Protein AF-A0A7W0UZZ3-F1 (afdb_monomer_lite)

pLDDT: mean 96.97, std 1.91, range [89.44, 98.69]

Secondary structure (DSSP, 8-state):
-EE--TT--HHHHHHHHHHHHHTT-S-EEEEETTTTEEEEE-TTSPPEEEES-SEEE-TTTSTT-EEEGGGT-

Structure (mmCIF, N/CA/C/O backbone):
data_AF-A0A7W0UZZ3-F1
#
_entry.id   AF-A0A7W0UZZ3-F1
#
loop_
_atom_site.group_PDB
_atom_site.id
_atom_site.type_symbol
_atom_site.label_atom_id
_atom_site.label_alt_id
_atom_site.label_comp_id
_atom_site.label_asym_id
_atom_site.label_entity_id
_atom_site.label_seq_id
_atom_site.pdbx_PDB_ins_code
_atom_site.Cartn_x
_atom_site.Cartn_y
_atom_site.Cartn_z
_atom_site.occupancy
_atom_site.B_iso_or_equiv
_atom_site.auth_seq_id
_atom_site.auth_comp_id
_atom_site.auth_asym_id
_atom_site.auth_atom_id
_atom_site.pdbx_PDB_model_num
ATOM 1 N N . VAL A 1 1 ? -6.110 3.050 -1.165 1.00 96.00 1 VAL A N 1
ATOM 2 C CA . VAL A 1 1 ? -5.336 2.040 -1.923 1.00 96.00 1 VAL A CA 1
ATOM 3 C C . VAL A 1 1 ? -4.461 2.797 -2.892 1.00 96.00 1 VAL A C 1
ATOM 5 O O . VAL A 1 1 ? -4.944 3.763 -3.461 1.00 96.00 1 VAL A O 1
ATOM 8 N N . GLU A 1 2 ? -3.206 2.399 -3.024 1.00 98.00 2 GLU A N 1
ATOM 9 C CA . GLU A 1 2 ? -2.245 2.958 -3.972 1.00 98.00 2 GLU A CA 1
ATOM 10 C C . GLU A 1 2 ? -1.721 1.818 -4.845 1.00 98.00 2 GLU A C 1
ATOM 12 O O . GLU A 1 2 ? -1.365 0.753 -4.336 1.00 98.00 2 GLU A O 1
ATOM 17 N N . LEU A 1 3 ? -1.696 2.038 -6.154 1.00 97.31 3 LEU A N 1
ATOM 18 C CA . LEU A 1 3 ? -1.117 1.126 -7.131 1.00 97.31 3 LEU A CA 1
ATOM 19 C C . LEU A 1 3 ? 0.109 1.819 -7.715 1.00 97.31 3 LEU A C 1
ATOM 21 O O . LEU A 1 3 ? -0.021 2.888 -8.305 1.00 97.31 3 LEU A O 1
ATOM 25 N N . ARG A 1 4 ? 1.288 1.231 -7.522 1.00 97.50 4 ARG A N 1
ATOM 26 C CA . ARG A 1 4 ? 2.545 1.800 -7.998 1.00 97.50 4 ARG A CA 1
ATOM 27 C C . ARG A 1 4 ? 2.592 1.779 -9.526 1.00 97.50 4 ARG A C 1
ATOM 29 O O . ARG A 1 4 ? 2.481 0.712 -10.127 1.00 97.50 4 ARG A O 1
ATOM 36 N N . SER A 1 5 ? 2.809 2.943 -10.132 1.00 95.25 5 SER A N 1
ATOM 37 C CA . SER A 1 5 ? 3.156 3.079 -11.549 1.00 95.25 5 SER A CA 1
ATOM 38 C C . SER A 1 5 ? 4.676 3.072 -11.761 1.00 95.25 5 SER A C 1
ATOM 40 O O . SER A 1 5 ? 5.454 3.204 -10.815 1.00 95.25 5 S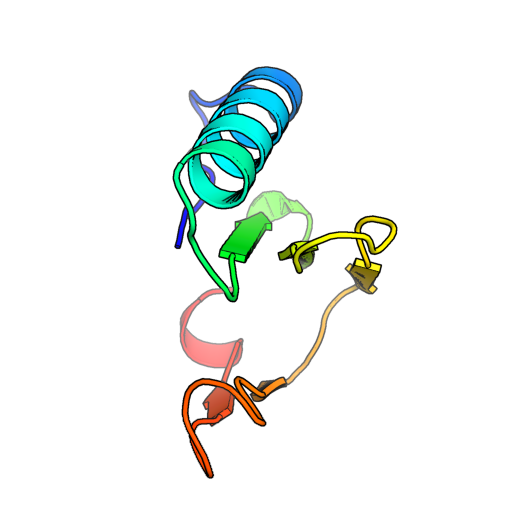ER A O 1
ATOM 42 N N . GLU A 1 6 ? 5.124 2.955 -13.013 1.00 92.31 6 GLU A N 1
ATOM 43 C CA . GLU A 1 6 ? 6.556 2.979 -13.356 1.00 92.31 6 GLU A CA 1
ATOM 44 C C . GLU A 1 6 ? 7.249 4.297 -12.979 1.00 92.31 6 GLU A C 1
ATOM 46 O O . GLU A 1 6 ? 8.426 4.296 -12.619 1.00 92.31 6 GLU A O 1
ATOM 51 N N . SER A 1 7 ? 6.522 5.418 -13.029 1.00 94.25 7 SER A N 1
ATOM 52 C CA . SER A 1 7 ? 7.034 6.739 -12.648 1.00 94.25 7 SER A CA 1
ATOM 53 C C . SER A 1 7 ? 7.095 6.965 -11.138 1.00 94.25 7 SER A C 1
ATOM 55 O O . SER A 1 7 ? 7.743 7.912 -10.691 1.00 94.25 7 SER A O 1
ATOM 57 N N . ASP A 1 8 ? 6.439 6.117 -10.344 1.00 94.25 8 ASP A N 1
ATOM 58 C CA . ASP A 1 8 ? 6.406 6.275 -8.896 1.00 94.25 8 ASP A CA 1
ATOM 59 C C . ASP A 1 8 ? 7.647 5.679 -8.228 1.00 94.25 8 ASP A C 1
ATOM 61 O O . ASP A 1 8 ? 8.050 4.527 -8.456 1.00 94.25 8 ASP A O 1
ATOM 65 N N . THR A 1 9 ? 8.208 6.438 -7.287 1.00 96.19 9 THR A N 1
ATOM 66 C CA . THR A 1 9 ? 9.189 5.883 -6.355 1.00 96.19 9 THR A CA 1
ATOM 67 C C . THR A 1 9 ? 8.474 5.133 -5.238 1.00 96.19 9 THR A C 1
ATOM 69 O O . THR A 1 9 ? 7.455 5.579 -4.710 1.00 96.19 9 THR A O 1
ATOM 72 N N . LEU A 1 10 ? 9.030 3.997 -4.822 1.00 95.75 10 LEU A N 1
ATOM 73 C CA . LEU A 1 10 ? 8.438 3.217 -3.738 1.00 95.75 10 LEU A CA 1
ATOM 74 C C . LEU A 1 10 ? 8.424 4.000 -2.410 1.00 95.75 10 LEU A C 1
ATOM 76 O O . LEU A 1 10 ? 7.451 3.941 -1.662 1.00 95.75 10 LEU A O 1
ATOM 80 N N . ASN A 1 11 ? 9.468 4.792 -2.145 1.00 97.25 11 ASN A N 1
ATOM 81 C CA . ASN A 1 11 ? 9.563 5.602 -0.929 1.00 97.25 11 ASN A CA 1
ATOM 82 C C . ASN A 1 11 ? 8.481 6.686 -0.854 1.00 97.25 11 ASN A C 1
ATOM 84 O O . ASN A 1 11 ? 7.848 6.811 0.193 1.00 97.25 11 ASN A O 1
ATOM 88 N N . SER A 1 12 ? 8.220 7.419 -1.943 1.00 97.81 12 SER A N 1
ATOM 89 C CA . SER A 1 12 ? 7.169 8.448 -1.948 1.00 97.81 12 SER A CA 1
ATOM 90 C C . SER A 1 12 ? 5.785 7.845 -1.703 1.00 97.81 12 SER A C 1
ATOM 92 O O . SER A 1 12 ? 4.969 8.413 -0.981 1.00 97.81 12 SER A O 1
ATOM 94 N N . LEU A 1 13 ? 5.523 6.652 -2.246 1.00 98.31 13 LEU A N 1
ATOM 95 C CA . LEU A 1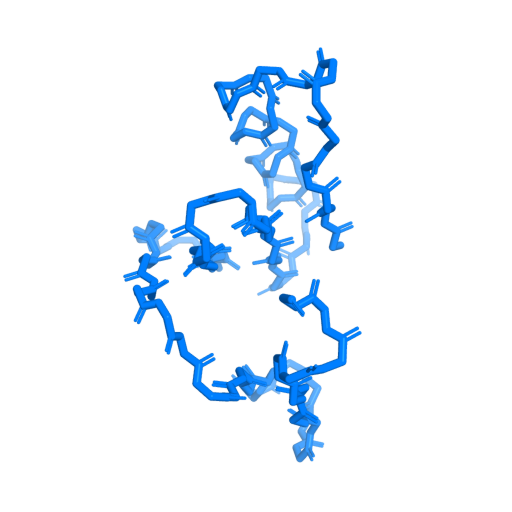 13 ? 4.280 5.937 -1.968 1.00 98.31 13 LEU A CA 1
ATOM 96 C C . LEU A 1 13 ? 4.210 5.466 -0.514 1.00 98.31 13 LEU A C 1
ATOM 98 O O . LEU A 1 13 ? 3.162 5.588 0.112 1.00 98.31 13 LEU A O 1
ATOM 102 N N . HIS A 1 14 ? 5.315 4.990 0.066 1.00 98.19 14 HIS A N 1
ATOM 103 C CA . HIS A 1 14 ? 5.345 4.647 1.486 1.00 98.19 14 HIS A CA 1
ATOM 104 C C . HIS A 1 14 ? 5.036 5.850 2.391 1.00 98.19 14 HIS A C 1
ATOM 106 O O . HIS A 1 14 ? 4.345 5.675 3.394 1.00 98.19 14 HIS A O 1
ATOM 112 N N . GLU A 1 15 ? 5.523 7.047 2.059 1.00 98.19 15 GLU A N 1
ATOM 113 C CA . GLU A 1 15 ? 5.212 8.289 2.784 1.00 98.19 15 GLU A CA 1
ATOM 114 C C . GLU A 1 15 ? 3.726 8.638 2.686 1.00 98.19 15 GLU A C 1
ATOM 116 O O . GLU A 1 15 ? 3.074 8.822 3.712 1.00 98.19 15 GLU A O 1
ATOM 121 N N . LYS A 1 16 ? 3.161 8.596 1.475 1.00 98.19 16 LYS A N 1
ATOM 122 C CA . LYS A 1 16 ? 1.728 8.816 1.234 1.00 98.19 16 LYS A CA 1
ATOM 123 C C . LYS A 1 16 ? 0.845 7.832 2.009 1.00 98.19 16 LYS A C 1
ATOM 125 O O . LYS A 1 16 ? -0.172 8.205 2.588 1.00 98.19 16 LYS A O 1
ATOM 130 N N . MET A 1 17 ? 1.250 6.564 2.078 1.00 98.50 17 MET A N 1
ATOM 131 C CA . MET A 1 17 ? 0.531 5.561 2.864 1.00 98.50 17 MET A CA 1
ATOM 132 C C . MET A 1 17 ? 0.585 5.841 4.369 1.00 98.50 17 MET A C 1
ATOM 134 O O . MET A 1 17 ? -0.405 5.588 5.054 1.00 98.50 17 MET A O 1
ATOM 138 N N . ARG A 1 18 ? 1.703 6.366 4.895 1.00 98.00 18 ARG A N 1
ATOM 139 C CA . ARG A 1 18 ? 1.781 6.798 6.302 1.00 98.00 18 ARG A CA 1
ATOM 140 C C . ARG A 1 18 ? 0.849 7.977 6.562 1.00 98.00 18 ARG A C 1
ATOM 142 O O . ARG A 1 18 ? 0.075 7.898 7.510 1.00 98.00 18 ARG A O 1
ATOM 149 N N . GLU A 1 19 ? 0.839 8.976 5.679 1.00 98.44 19 GLU A N 1
ATOM 150 C CA . GLU A 1 19 ? -0.074 10.126 5.763 1.00 98.44 19 GLU A CA 1
ATOM 151 C C . GLU A 1 19 ? -1.541 9.670 5.831 1.00 98.44 19 GLU A C 1
ATOM 153 O O . GLU A 1 19 ? -2.320 10.159 6.648 1.00 98.44 19 GLU A O 1
ATOM 158 N N . TYR A 1 20 ? -1.931 8.675 5.028 1.00 98.44 20 TYR A N 1
ATOM 159 C CA . TYR A 1 20 ? -3.284 8.118 5.081 1.00 98.44 20 TYR A CA 1
ATOM 160 C C . TYR A 1 20 ? -3.627 7.513 6.443 1.00 98.44 20 TYR A C 1
ATOM 162 O O . TYR A 1 20 ? -4.721 7.754 6.956 1.00 98.44 20 TYR A O 1
ATOM 170 N N . ILE A 1 21 ? -2.715 6.741 7.039 1.00 98.25 21 ILE A N 1
ATOM 171 C CA . ILE A 1 21 ? -2.929 6.148 8.366 1.00 98.25 21 ILE A CA 1
ATOM 172 C C . ILE A 1 21 ? -2.975 7.230 9.451 1.00 98.25 21 ILE A C 1
ATOM 174 O O . ILE A 1 21 ? -3.854 7.183 10.311 1.00 98.25 21 ILE A O 1
ATOM 178 N N . GLU A 1 22 ? -2.081 8.219 9.391 1.00 97.94 22 GLU A N 1
ATOM 179 C CA . GLU A 1 22 ? -2.042 9.363 10.313 1.00 97.94 22 GLU A CA 1
ATOM 180 C C . GLU A 1 22 ? -3.335 10.191 10.247 1.00 97.94 22 GLU A C 1
ATOM 182 O O . GLU A 1 22 ? -3.856 10.609 11.280 1.00 97.94 22 GLU A O 1
ATOM 187 N N . ASN A 1 23 ? -3.924 10.320 9.056 1.00 98.31 23 ASN A N 1
ATOM 188 C CA . ASN A 1 23 ? -5.210 10.983 8.830 1.00 98.31 23 ASN A CA 1
ATOM 189 C C . ASN A 1 23 ? -6.439 10.091 9.113 1.00 98.31 23 ASN A C 1
ATOM 191 O O . ASN A 1 23 ? -7.570 10.461 8.794 1.00 98.31 23 ASN A O 1
ATOM 195 N N . GLY A 1 24 ? -6.247 8.925 9.738 1.00 97.69 24 GLY A N 1
ATOM 196 C CA . GLY A 1 24 ? -7.327 8.091 10.270 1.00 97.69 24 GLY A CA 1
ATOM 197 C C . GLY A 1 24 ? -7.755 6.917 9.386 1.00 97.69 24 GLY A C 1
ATOM 198 O O . GLY A 1 24 ? -8.726 6.229 9.723 1.00 97.69 24 GLY A O 1
ATOM 199 N N . ALA A 1 25 ? -7.055 6.631 8.283 1.00 98.12 25 ALA A N 1
ATOM 200 C CA . ALA A 1 25 ? -7.322 5.420 7.514 1.00 98.12 25 ALA A CA 1
ATOM 201 C C . ALA A 1 25 ? -7.050 4.167 8.366 1.00 98.12 25 ALA A C 1
ATOM 203 O O . ALA A 1 25 ? -6.016 4.024 9.015 1.00 98.12 25 ALA A O 1
ATOM 204 N N . ARG A 1 26 ? -7.995 3.220 8.351 1.00 98.06 26 ARG A N 1
ATOM 205 C CA . ARG A 1 26 ? -7.920 1.982 9.152 1.00 98.06 26 ARG A CA 1
ATOM 206 C C . ARG A 1 26 ? -7.208 0.831 8.443 1.00 98.06 26 ARG A C 1
ATOM 208 O O . ARG A 1 26 ? -6.804 -0.127 9.096 1.00 98.06 26 ARG A O 1
ATOM 215 N N . LEU A 1 27 ? -7.108 0.911 7.121 1.00 98.38 27 LEU A N 1
ATOM 216 C CA . LEU A 1 27 ? -6.457 -0.063 6.258 1.00 98.38 27 LEU A CA 1
ATOM 217 C C . LEU A 1 27 ? -5.921 0.661 5.027 1.00 98.38 27 LEU A C 1
ATOM 219 O O . LEU A 1 27 ? -6.647 1.423 4.387 1.00 98.38 27 LEU A O 1
ATOM 223 N N . GLY A 1 28 ? -4.672 0.385 4.681 1.00 98.25 28 GLY A N 1
ATOM 224 C CA . GLY A 1 28 ? -4.057 0.839 3.447 1.00 98.25 28 GLY A CA 1
ATOM 225 C C . GLY A 1 28 ? -3.375 -0.316 2.725 1.00 98.25 28 GLY A C 1
ATOM 226 O O . GLY A 1 28 ? -2.692 -1.120 3.351 1.00 98.25 28 GLY A O 1
ATOM 227 N N . TRP A 1 29 ? -3.539 -0.375 1.408 1.00 98.56 29 TRP A N 1
ATOM 228 C CA . TRP A 1 29 ? -2.771 -1.258 0.535 1.00 98.56 29 TRP A CA 1
ATOM 229 C C . TRP A 1 29 ? -1.957 -0.417 -0.430 1.00 98.56 29 TRP A C 1
ATOM 231 O O . TRP A 1 29 ? -2.533 0.433 -1.114 1.00 98.56 29 TRP A O 1
ATOM 241 N N . LEU A 1 30 ? -0.654 -0.672 -0.465 1.00 98.62 30 LEU A N 1
ATOM 242 C CA . LEU A 1 30 ? 0.243 -0.238 -1.524 1.00 98.62 30 LEU A CA 1
ATOM 243 C C . LEU A 1 30 ? 0.649 -1.473 -2.319 1.00 98.62 30 LEU A C 1
ATOM 245 O O . LEU A 1 30 ? 1.253 -2.399 -1.783 1.00 98.62 30 LEU A O 1
ATOM 249 N N . ILE A 1 31 ? 0.270 -1.485 -3.584 1.00 98.50 31 ILE A N 1
ATOM 250 C CA . ILE A 1 31 ? 0.423 -2.612 -4.489 1.00 98.50 31 ILE A CA 1
ATOM 251 C C . ILE A 1 31 ? 1.533 -2.261 -5.480 1.00 98.50 31 ILE A C 1
ATOM 253 O O . ILE A 1 31 ? 1.449 -1.234 -6.148 1.00 98.50 31 ILE A O 1
ATOM 257 N N . ASP A 1 32 ? 2.559 -3.103 -5.575 1.00 98.00 32 ASP A N 1
ATOM 258 C CA . ASP A 1 32 ? 3.671 -2.984 -6.522 1.00 98.00 32 ASP A CA 1
ATOM 259 C C . ASP A 1 32 ? 3.613 -4.131 -7.547 1.00 98.00 32 ASP A C 1
ATOM 261 O O . ASP A 1 32 ? 4.070 -5.235 -7.232 1.00 98.00 32 ASP A O 1
ATOM 265 N N . PRO A 1 33 ? 3.044 -3.903 -8.751 1.00 96.31 33 PRO A N 1
ATOM 266 C CA . PRO A 1 33 ? 2.919 -4.934 -9.784 1.00 96.31 33 PRO A CA 1
ATOM 267 C C . PRO A 1 33 ? 4.228 -5.458 -10.326 1.00 96.31 33 PRO A C 1
ATOM 269 O O . PRO A 1 33 ? 4.384 -6.668 -10.490 1.00 96.31 33 PRO A O 1
ATOM 272 N N . SER A 1 34 ? 5.198 -4.573 -10.516 1.00 94.38 34 SER A N 1
ATOM 273 C CA . SER A 1 34 ? 6.503 -4.940 -11.052 1.00 94.38 34 SER A CA 1
ATOM 274 C C . SER A 1 34 ? 7.248 -5.892 -10.116 1.00 94.38 34 SER A C 1
ATOM 276 O O . SER A 1 34 ? 7.888 -6.836 -10.578 1.00 94.38 34 SER A O 1
ATOM 278 N N . ALA A 1 35 ? 7.142 -5.682 -8.799 1.00 96.56 35 ALA A N 1
ATOM 279 C CA . ALA A 1 3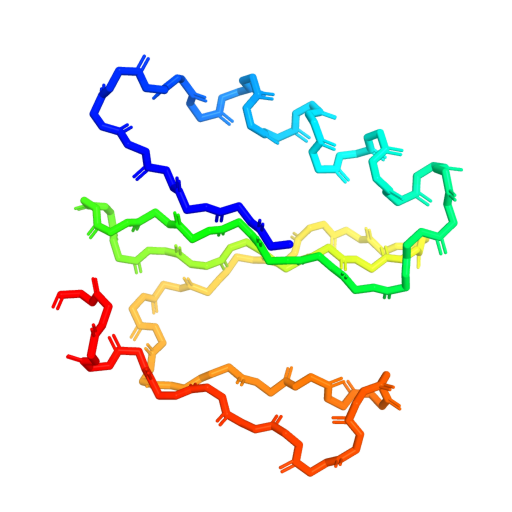5 ? 7.723 -6.575 -7.796 1.00 96.56 35 ALA A CA 1
ATOM 280 C C . ALA A 1 35 ? 6.766 -7.686 -7.326 1.00 96.56 35 ALA A C 1
ATOM 282 O O . ALA A 1 35 ? 7.188 -8.573 -6.583 1.00 96.56 35 ALA A O 1
ATOM 283 N N . LYS A 1 36 ? 5.491 -7.643 -7.736 1.00 97.38 36 LYS A N 1
ATOM 284 C CA . LYS A 1 36 ? 4.390 -8.474 -7.225 1.00 97.38 36 LYS A CA 1
ATOM 285 C C . LYS A 1 36 ? 4.315 -8.471 -5.696 1.00 97.38 36 LYS A C 1
ATOM 287 O O . LYS A 1 36 ? 4.247 -9.523 -5.062 1.00 97.38 36 LYS A O 1
ATOM 292 N N . ARG A 1 37 ? 4.350 -7.282 -5.092 1.00 98.38 37 ARG A N 1
ATOM 293 C CA . ARG A 1 37 ? 4.324 -7.093 -3.632 1.00 98.38 37 ARG A CA 1
ATOM 294 C C . ARG A 1 37 ? 3.120 -6.297 -3.190 1.00 98.38 37 ARG A C 1
ATOM 296 O O . ARG A 1 37 ? 2.763 -5.306 -3.820 1.00 98.38 37 ARG A O 1
ATOM 303 N N . VAL A 1 38 ? 2.541 -6.680 -2.059 1.00 98.62 38 VAL A N 1
ATOM 304 C CA . VAL A 1 38 ? 1.525 -5.868 -1.388 1.00 98.62 38 VAL A CA 1
ATOM 305 C C . VAL A 1 38 ? 2.022 -5.476 -0.010 1.00 98.62 38 VAL A C 1
ATOM 307 O O . VAL A 1 38 ? 2.284 -6.330 0.833 1.00 98.62 38 VAL A O 1
ATOM 310 N N . TYR A 1 39 ? 2.098 -4.172 0.228 1.00 98.69 39 TYR A N 1
ATOM 311 C CA . TYR A 1 39 ? 2.364 -3.591 1.533 1.00 98.69 39 TYR A CA 1
ATOM 312 C C . TYR A 1 39 ? 1.041 -3.237 2.207 1.00 98.69 39 TYR A C 1
ATOM 314 O O . TYR A 1 39 ? 0.225 -2.493 1.651 1.00 98.69 39 TYR A O 1
ATOM 322 N N . ILE A 1 40 ? 0.829 -3.759 3.409 1.00 98.62 40 ILE A N 1
ATOM 323 C CA . ILE A 1 40 ? -0.393 -3.580 4.181 1.00 98.62 40 ILE A CA 1
ATOM 324 C C . ILE A 1 40 ? -0.109 -2.681 5.378 1.00 98.62 40 ILE A C 1
ATOM 326 O O . ILE A 1 40 ? 0.773 -2.932 6.198 1.00 98.62 40 ILE A O 1
ATOM 330 N N . TYR A 1 41 ? -0.912 -1.631 5.473 1.00 98.50 41 TYR A N 1
ATOM 331 C CA . TYR A 1 41 ? -0.829 -0.594 6.483 1.00 98.50 41 TYR A CA 1
ATOM 332 C C . TYR A 1 41 ? -2.039 -0.660 7.398 1.00 98.50 41 TYR A C 1
ATOM 334 O O . TYR A 1 41 ? -3.181 -0.678 6.928 1.00 98.50 41 TYR A O 1
ATOM 342 N N . ARG A 1 42 ? -1.791 -0.658 8.708 1.00 98.12 42 ARG A N 1
ATOM 343 C CA . ARG A 1 42 ? -2.819 -0.591 9.749 1.00 98.12 42 ARG A CA 1
ATOM 344 C C . ARG A 1 42 ? -2.354 0.361 10.861 1.00 98.12 42 ARG A C 1
ATOM 346 O O . ARG A 1 42 ? -1.150 0.431 11.115 1.00 98.12 42 ARG A O 1
ATOM 353 N N . PRO A 1 43 ? -3.266 1.085 11.535 1.00 97.94 43 PRO A N 1
ATOM 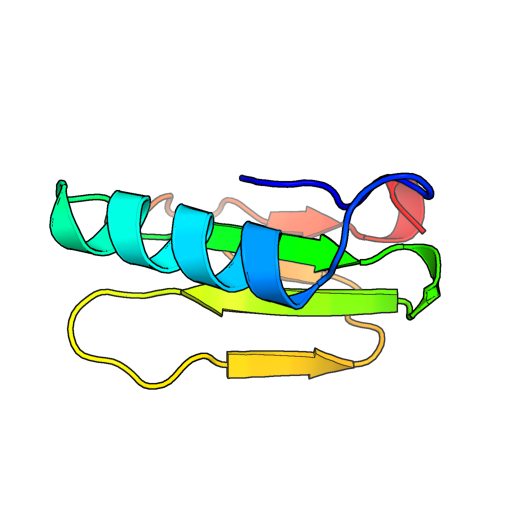354 C CA . PRO A 1 43 ? -2.899 1.950 12.652 1.00 97.94 43 PRO A CA 1
ATOM 355 C C . PRO A 1 43 ? -2.141 1.191 13.743 1.00 97.94 43 PRO A C 1
ATOM 357 O O . PRO A 1 43 ? -2.562 0.107 14.147 1.00 97.94 43 PRO A O 1
ATOM 360 N N . ASN A 1 44 ? -1.062 1.791 14.252 1.00 96.12 44 ASN A N 1
ATOM 361 C CA . ASN A 1 44 ? -0.244 1.258 15.351 1.00 96.12 44 ASN A CA 1
ATOM 362 C C . ASN A 1 44 ? 0.360 -0.133 15.085 1.00 96.12 44 ASN A C 1
ATOM 364 O O . ASN A 1 44 ? 0.604 -0.893 16.021 1.00 96.12 44 ASN A O 1
ATOM 368 N N . GLN A 1 45 ? 0.587 -0.483 13.819 1.00 96.44 45 GLN A N 1
ATOM 369 C CA . GLN A 1 45 ? 1.216 -1.740 13.426 1.00 96.44 45 GLN A CA 1
ATOM 370 C C . GLN A 1 45 ? 2.368 -1.483 12.460 1.00 96.44 45 GLN A C 1
ATOM 372 O O . GLN A 1 45 ? 2.364 -0.509 11.705 1.00 96.44 45 GLN A O 1
ATOM 377 N N . ALA A 1 46 ? 3.358 -2.374 12.486 1.00 97.19 46 ALA A N 1
ATOM 378 C CA . ALA A 1 46 ? 4.395 -2.390 11.467 1.00 97.19 46 ALA A CA 1
ATOM 379 C C . ALA A 1 46 ? 3.777 -2.690 10.094 1.00 97.19 46 ALA A C 1
ATOM 381 O O . ALA A 1 46 ? 2.784 -3.414 9.995 1.00 97.19 46 ALA A O 1
ATOM 382 N N . VAL A 1 47 ? 4.381 -2.137 9.042 1.00 98.00 47 VAL A N 1
ATOM 383 C CA . VAL A 1 47 ? 3.977 -2.438 7.667 1.00 98.00 47 VAL A CA 1
ATOM 384 C C . VAL A 1 47 ? 4.239 -3.916 7.397 1.00 98.00 47 VAL A C 1
ATOM 386 O O . VAL A 1 47 ? 5.359 -4.398 7.560 1.00 98.00 47 VAL A O 1
ATOM 389 N N . GLU A 1 48 ? 3.201 -4.625 6.980 1.00 98.25 48 GLU A N 1
ATOM 390 C CA . GLU A 1 48 ? 3.284 -6.016 6.547 1.00 98.25 48 GLU A CA 1
ATOM 391 C C . GLU A 1 48 ? 3.571 -6.043 5.042 1.00 98.25 48 GLU A C 1
ATOM 393 O O . GLU A 1 48 ? 2.971 -5.280 4.290 1.00 98.25 48 GLU A O 1
ATOM 398 N N . CYS A 1 49 ? 4.490 -6.895 4.592 1.00 98.38 49 CYS A N 1
ATOM 399 C CA . CYS A 1 49 ? 4.805 -7.064 3.174 1.00 98.38 49 CYS A CA 1
ATOM 400 C C . CYS A 1 49 ? 4.516 -8.503 2.768 1.00 98.38 49 CYS A C 1
ATOM 402 O O . CYS A 1 49 ? 5.118 -9.434 3.303 1.00 98.38 49 CYS A O 1
ATOM 404 N N . LEU A 1 50 ? 3.602 -8.669 1.819 1.00 98.44 50 LEU A N 1
ATOM 405 C CA . LEU A 1 50 ? 3.294 -9.950 1.207 1.00 98.44 50 LEU A CA 1
ATOM 406 C C . LEU A 1 50 ? 3.975 -10.030 -0.157 1.00 98.44 50 LEU A C 1
ATOM 408 O O . LEU A 1 50 ? 3.769 -9.171 -1.017 1.00 98.44 50 LEU A O 1
ATOM 412 N N . GLU A 1 51 ? 4.764 -11.081 -0.350 1.00 98.06 51 GLU A N 1
ATOM 413 C CA . GLU A 1 51 ? 5.411 -11.405 -1.620 1.00 98.06 51 GLU A CA 1
ATOM 414 C C . GLU A 1 51 ? 4.490 -12.318 -2.431 1.00 98.06 51 GLU A C 1
ATOM 416 O O . GLU A 1 51 ? 4.091 -13.379 -1.955 1.00 98.06 51 GLU A O 1
ATOM 421 N N . GLN A 1 52 ? 4.148 -11.900 -3.647 1.00 97.50 52 GLN A N 1
ATOM 422 C CA . GLN A 1 52 ? 3.326 -12.647 -4.602 1.00 97.50 52 GLN A CA 1
ATOM 423 C C . GLN A 1 52 ? 2.037 -13.257 -4.010 1.00 97.50 52 GLN A C 1
ATOM 425 O O . GLN A 1 52 ? 1.735 -14.419 -4.292 1.00 97.50 52 GLN A O 1
ATOM 430 N N . PRO A 1 53 ? 1.245 -12.519 -3.202 1.00 98.00 53 PRO A N 1
ATOM 431 C CA . PRO A 1 53 ? 0.015 -13.075 -2.654 1.00 98.00 53 PRO A CA 1
ATOM 432 C C . PRO A 1 53 ? -0.983 -13.379 -3.776 1.00 98.00 53 PRO A C 1
ATOM 434 O O . PRO A 1 53 ? -1.165 -12.566 -4.684 1.00 98.00 53 PRO A O 1
ATOM 437 N N . GLU A 1 54 ? -1.679 -14.513 -3.684 1.00 97.88 54 GLU A N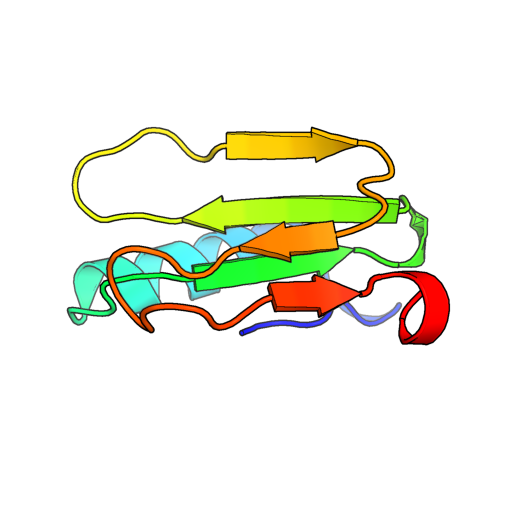 1
ATOM 438 C CA . GLU A 1 54 ? -2.810 -14.828 -4.570 1.00 97.88 54 GLU A CA 1
ATOM 439 C C . GLU A 1 54 ? -4.022 -13.939 -4.258 1.00 97.88 54 GLU A C 1
ATOM 441 O O . GLU A 1 54 ? -4.741 -13.488 -5.155 1.00 97.88 54 GLU A O 1
ATOM 446 N N . THR A 1 55 ? -4.232 -13.649 -2.972 1.00 97.44 55 THR A N 1
ATOM 447 C CA . THR A 1 55 ? -5.332 -12.819 -2.480 1.00 97.44 55 THR A CA 1
ATOM 448 C C . THR A 1 55 ? -4.912 -11.980 -1.281 1.00 97.44 55 THR A C 1
ATOM 450 O O . THR A 1 55 ? -4.081 -12.420 -0.487 1.00 97.44 55 THR A O 1
ATOM 453 N N . ILE A 1 56 ? -5.559 -10.830 -1.088 1.00 97.38 56 ILE A N 1
ATOM 454 C CA . ILE A 1 56 ? -5.472 -10.039 0.146 1.00 97.38 56 ILE A CA 1
ATOM 455 C C . ILE A 1 56 ? -6.869 -9.788 0.722 1.00 97.38 56 ILE A C 1
ATOM 457 O O . ILE A 1 56 ? -7.814 -9.491 -0.009 1.00 97.38 56 ILE A O 1
ATOM 461 N N . ALA A 1 57 ? -7.006 -9.921 2.042 1.00 97.06 57 ALA A N 1
ATOM 462 C CA . ALA A 1 57 ? -8.266 -9.726 2.757 1.00 97.06 57 ALA A CA 1
ATOM 463 C C . ALA A 1 57 ? -8.290 -8.374 3.480 1.00 97.06 57 ALA A C 1
ATOM 465 O O . ALA A 1 57 ? -7.266 -7.909 3.988 1.00 97.06 57 ALA A O 1
ATOM 466 N N . ALA A 1 58 ? -9.465 -7.746 3.544 1.00 97.12 58 ALA A N 1
ATOM 467 C CA . ALA A 1 58 ? -9.659 -6.451 4.205 1.00 97.12 58 ALA A CA 1
ATOM 468 C C . ALA A 1 58 ? -10.308 -6.557 5.597 1.00 97.12 58 ALA A C 1
ATOM 470 O O . ALA A 1 58 ? -10.654 -5.540 6.210 1.00 97.12 58 ALA A O 1
ATOM 471 N N . ASP A 1 59 ? -10.466 -7.770 6.122 1.00 95.38 59 ASP A N 1
ATOM 472 C CA . ASP A 1 59 ? -10.954 -7.998 7.475 1.00 95.38 59 ASP A CA 1
ATOM 473 C C . ASP A 1 59 ? -10.007 -7.401 8.537 1.00 95.38 59 ASP A C 1
ATOM 475 O O . ASP A 1 59 ? -8.782 -7.450 8.392 1.00 95.38 59 ASP A O 1
ATOM 479 N N . PRO A 1 60 ? -10.549 -6.822 9.628 1.00 95.00 60 PRO A N 1
ATOM 480 C CA . PRO A 1 60 ? -11.972 -6.657 9.953 1.00 95.00 60 PRO A CA 1
ATOM 481 C C . PRO A 1 60 ? -12.582 -5.334 9.439 1.00 95.00 60 PRO A C 1
ATOM 483 O O . PRO A 1 60 ? -13.705 -4.995 9.820 1.00 95.00 60 PRO A O 1
ATOM 486 N N . VAL A 1 61 ? -11.839 -4.536 8.660 1.00 96.69 61 VAL A N 1
ATOM 487 C CA . VAL A 1 61 ? -12.244 -3.183 8.230 1.00 96.69 61 VAL A CA 1
ATOM 488 C C . VAL A 1 61 ? -13.365 -3.244 7.196 1.00 96.69 61 VAL A C 1
ATOM 490 O O . VAL A 1 61 ? -14.359 -2.535 7.342 1.00 96.69 61 VAL A O 1
ATOM 493 N N . LEU A 1 62 ? -13.231 -4.125 6.204 1.00 95.81 62 LEU A N 1
ATOM 494 C CA . LEU A 1 62 ? -14.267 -4.458 5.228 1.00 95.81 62 LEU A CA 1
ATOM 495 C C . LEU A 1 62 ? -14.507 -5.964 5.297 1.00 95.81 62 LEU A C 1
ATOM 497 O O . LEU A 1 62 ? -13.800 -6.749 4.668 1.00 95.81 62 LEU A O 1
ATOM 501 N N . ARG A 1 63 ? -15.471 -6.366 6.128 1.00 96.50 63 ARG A N 1
ATOM 502 C CA . ARG A 1 63 ? -15.699 -7.782 6.431 1.00 96.50 63 ARG A CA 1
ATOM 503 C C . ARG A 1 63 ? -16.060 -8.581 5.185 1.00 96.50 63 ARG A 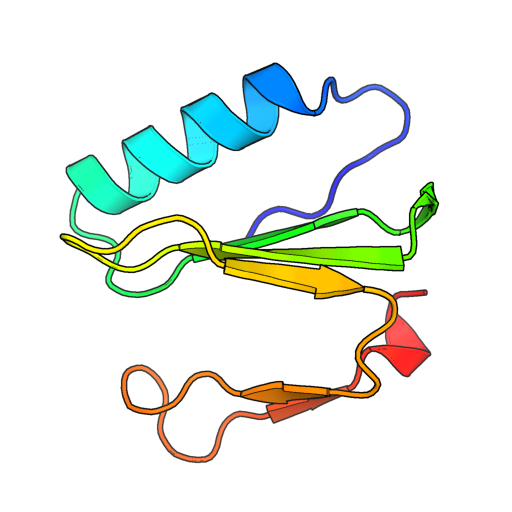C 1
ATOM 505 O O . ARG A 1 63 ? -16.986 -8.203 4.470 1.00 96.50 63 ARG A O 1
ATOM 512 N N . GLY A 1 64 ? -15.361 -9.692 4.966 1.00 96.75 64 GLY A N 1
ATOM 513 C CA . GLY A 1 64 ? -15.605 -10.600 3.845 1.00 96.75 64 GLY A CA 1
ATOM 514 C C . GLY A 1 64 ? -15.114 -10.084 2.492 1.00 96.75 64 GLY A C 1
ATOM 515 O O . GLY A 1 64 ? -15.315 -10.757 1.482 1.00 96.75 64 GLY A O 1
ATOM 516 N N . PHE A 1 65 ? -14.469 -8.915 2.443 1.00 97.12 65 PHE A N 1
ATOM 517 C CA . PHE A 1 65 ? -13.867 -8.422 1.213 1.00 97.12 65 PHE A CA 1
ATOM 518 C C . PHE A 1 65 ? -12.496 -9.073 0.995 1.00 97.12 65 PHE A C 1
ATOM 520 O O . PHE A 1 65 ? -11.590 -8.951 1.824 1.00 97.12 65 PHE A O 1
ATOM 527 N N . VAL A 1 66 ? -12.347 -9.722 -0.160 1.00 96.75 66 VAL A N 1
ATOM 528 C CA . VAL A 1 66 ? -11.111 -10.364 -0.617 1.00 96.75 66 VAL A CA 1
ATOM 529 C C . VAL A 1 66 ? -10.811 -9.885 -2.032 1.00 96.75 66 VAL A C 1
ATOM 531 O O . VAL A 1 66 ? -11.646 -10.021 -2.927 1.00 96.75 66 VAL A O 1
ATOM 534 N N . LEU A 1 67 ? -9.613 -9.344 -2.236 1.00 96.50 67 LEU A N 1
ATOM 535 C CA . LEU A 1 67 ? -9.109 -8.957 -3.548 1.00 96.50 67 LEU A CA 1
ATOM 536 C C . LEU A 1 67 ? -8.239 -10.083 -4.102 1.00 96.50 67 LEU A C 1
ATOM 538 O O . LEU A 1 67 ? -7.292 -10.507 -3.440 1.00 96.50 67 LEU A O 1
ATOM 542 N N . ARG A 1 68 ? -8.557 -10.560 -5.309 1.00 97.44 68 ARG A N 1
ATOM 543 C CA . ARG A 1 68 ? -7.708 -11.508 -6.043 1.00 97.44 68 ARG A CA 1
ATOM 544 C C . ARG A 1 68 ? -6.654 -10.731 -6.814 1.00 97.44 68 ARG A C 1
ATOM 546 O O . ARG A 1 68 ? -6.987 -9.806 -7.546 1.00 97.44 68 ARG A O 1
ATOM 553 N N . MET A 1 69 ? -5.395 -11.116 -6.659 1.00 96.88 69 MET A N 1
ATOM 554 C CA . MET A 1 69 ? -4.274 -10.368 -7.235 1.00 96.88 69 MET A CA 1
ATOM 555 C C . MET A 1 69 ? -3.969 -10.755 -8.683 1.00 96.88 69 MET A C 1
ATOM 557 O O . MET A 1 69 ? -3.278 -10.022 -9.380 1.00 96.88 69 MET A O 1
ATOM 561 N N . GLN A 1 70 ? -4.523 -11.875 -9.149 1.00 93.12 70 GLN A N 1
ATOM 562 C CA . GLN A 1 70 ? -4.418 -12.351 -10.532 1.00 93.12 70 GLN A CA 1
ATOM 563 C C . GLN A 1 70 ? -4.878 -11.330 -11.589 1.00 93.12 70 GLN A C 1
ATOM 565 O O . GLN A 1 70 ? -4.420 -11.402 -12.719 1.00 93.12 70 GLN A O 1
ATOM 570 N N . ASP A 1 71 ? -5.773 -10.402 -11.227 1.00 89.44 71 ASP A N 1
ATOM 571 C CA . ASP A 1 71 ? -6.294 -9.369 -12.135 1.00 89.44 71 ASP A CA 1
ATOM 572 C C . ASP A 1 71 ? -5.453 -8.073 -12.094 1.00 89.44 71 ASP A C 1
ATOM 574 O O . ASP A 1 71 ? -5.781 -7.094 -12.762 1.00 89.44 71 ASP A O 1
ATOM 578 N N . ILE A 1 72 ? -4.405 -8.040 -11.262 1.00 92.44 72 ILE A N 1
ATOM 579 C CA . ILE A 1 72 ? -3.569 -6.863 -10.979 1.00 92.44 72 ILE A CA 1
ATOM 580 C C . ILE A 1 72 ? -2.112 -7.087 -11.400 1.00 92.44 72 ILE A C 1
ATOM 582 O O . ILE A 1 72 ? -1.464 -6.142 -11.853 1.00 92.44 72 ILE A O 1
ATOM 586 N N . TRP A 1 73 ? -1.589 -8.300 -11.191 1.00 89.69 73 TRP A N 1
ATOM 587 C CA . TRP A 1 73 ? -0.250 -8.707 -11.632 1.00 89.69 73 TRP A CA 1
ATOM 588 C C . TRP A 1 73 ? -0.193 -9.085 -13.110 1.00 89.69 73 TRP A C 1
ATOM 590 O O . TRP A 1 73 ? -1.220 -9.542 -13.654 1.00 89.69 73 TRP A O 1
#

Sequence (73 aa):
VELRSESDTLNSLHEKMREYIENGARLGWLIDPSAKRVYIYRPNQAVECLEQPETIAADPVLRGFVLRMQDIW

Foldseek 3Di:
DAEDDPPDDPVVVVVVQVVCVVVPDQWDWYAYPVQLWIWIDGHPDDIDIDGNDQWDDPPPPPPPDIDGCVVPD

Radius of gyration: 11.85 Å; chains: 1; bounding box: 25×26×29 Å